Protein AF-A0A2V6L0Z4-F1 (afdb_monomer_lite)

pLDDT: mean 74.25, std 8.15, range [53.0, 87.12]

Sequence (147 aa):
MEDDLAKQILPILVGASPFILLLVLLLFFPEKIEKWSALLWRVLLSFGRGWQFVRRKYVKHDLQGRVNDFVRRRLKGVPGIFDGKLELQWVDPQQERSHFLADGKIILRLRSNDPEDHNFVHASYLFITGSLLPRAKRYLSVPQRDA

Structure (mmCIF, N/CA/C/O backbone):
data_AF-A0A2V6L0Z4-F1
#
_entry.id   AF-A0A2V6L0Z4-F1
#
loop_
_atom_site.group_PDB
_atom_site.id
_atom_site.type_symbol
_atom_site.label_atom_id
_atom_site.label_alt_id
_atom_site.label_comp_id
_atom_site.label_asym_id
_atom_site.label_entity_id
_atom_site.label_seq_id
_atom_site.pdbx_PDB_ins_code
_atom_site.Cartn_x
_atom_site.Cartn_y
_atom_site.Cartn_z
_atom_site.occupancy
_atom_site.B_iso_or_equiv
_atom_site.auth_seq_id
_atom_site.auth_comp_id
_atom_site.auth_asym_id
_atom_site.auth_atom_id
_atom_site.pdbx_PDB_model_num
ATOM 1 N N . MET A 1 1 ? 41.954 -10.575 -60.107 1.00 53.00 1 MET A N 1
ATOM 2 C CA . MET A 1 1 ? 42.437 -10.429 -58.714 1.00 53.00 1 MET A CA 1
ATOM 3 C C . MET A 1 1 ? 41.290 -10.128 -57.748 1.00 53.00 1 MET A C 1
ATOM 5 O O . MET A 1 1 ? 41.329 -10.630 -56.639 1.00 53.00 1 MET A O 1
ATOM 9 N N . GLU A 1 2 ? 40.245 -9.395 -58.160 1.00 55.81 2 GLU A N 1
ATOM 10 C CA . GLU A 1 2 ? 39.043 -9.143 -57.334 1.00 55.81 2 GLU A CA 1
ATOM 11 C C . GLU A 1 2 ? 38.153 -10.389 -57.117 1.00 55.81 2 GLU A C 1
ATOM 13 O O . GLU A 1 2 ? 37.638 -10.587 -56.018 1.00 55.81 2 GLU A O 1
ATOM 18 N N . ASP A 1 3 ? 38.049 -11.284 -58.107 1.00 59.84 3 ASP A N 1
ATOM 19 C CA . ASP A 1 3 ? 37.218 -12.502 -58.010 1.00 59.84 3 ASP A CA 1
ATOM 20 C C . ASP A 1 3 ? 37.718 -13.537 -56.989 1.00 59.84 3 ASP A C 1
ATOM 22 O O . ASP A 1 3 ? 36.927 -14.304 -56.436 1.00 59.84 3 ASP A O 1
ATOM 26 N N . ASP A 1 4 ? 39.025 -13.564 -56.725 1.00 58.50 4 ASP A N 1
ATOM 27 C CA . ASP A 1 4 ? 39.635 -14.504 -55.774 1.00 58.50 4 ASP A CA 1
ATOM 28 C C . ASP A 1 4 ? 39.442 -14.044 -54.325 1.00 58.50 4 ASP A C 1
ATOM 30 O O . ASP A 1 4 ? 39.211 -14.855 -53.426 1.00 58.50 4 ASP A O 1
ATOM 34 N N . LEU A 1 5 ? 39.436 -12.724 -54.109 1.00 59.06 5 LEU A N 1
ATOM 35 C CA . LEU A 1 5 ? 39.130 -12.131 -52.811 1.00 59.06 5 LEU A CA 1
ATOM 36 C C . LEU A 1 5 ? 37.657 -12.357 -52.454 1.00 59.06 5 LEU A C 1
ATOM 38 O O . LEU A 1 5 ? 37.357 -12.802 -51.350 1.00 59.06 5 LEU A O 1
ATOM 42 N N . ALA A 1 6 ? 36.731 -12.158 -53.398 1.00 58.66 6 ALA A N 1
ATOM 43 C CA . ALA A 1 6 ? 35.305 -12.399 -53.168 1.00 58.66 6 ALA A CA 1
ATOM 44 C C . ALA A 1 6 ? 35.004 -13.865 -52.796 1.00 58.66 6 ALA A C 1
ATOM 46 O O . ALA A 1 6 ? 34.202 -14.127 -51.896 1.00 58.66 6 ALA A O 1
ATOM 47 N N . LYS A 1 7 ? 35.691 -14.827 -53.428 1.00 58.00 7 LYS A N 1
ATOM 48 C CA . LYS A 1 7 ? 35.555 -16.261 -53.123 1.00 58.00 7 LYS A CA 1
ATOM 49 C C . LYS A 1 7 ? 36.195 -16.666 -51.792 1.00 58.00 7 LYS A C 1
ATOM 51 O O . LYS A 1 7 ? 35.693 -17.593 -51.163 1.00 58.00 7 LYS A O 1
ATOM 56 N N . GLN A 1 8 ? 37.242 -15.973 -51.334 1.00 61.81 8 GLN A N 1
ATOM 57 C CA . GLN A 1 8 ? 37.848 -16.203 -50.013 1.00 61.81 8 GLN A CA 1
ATOM 58 C C . GLN A 1 8 ? 37.020 -15.635 -48.851 1.00 61.81 8 GLN A C 1
ATOM 60 O O . GLN A 1 8 ? 37.000 -16.228 -47.774 1.00 61.81 8 GLN A O 1
ATOM 65 N N . ILE A 1 9 ? 36.307 -14.521 -49.050 1.00 60.19 9 ILE A N 1
ATOM 66 C CA . ILE A 1 9 ? 35.520 -13.877 -47.983 1.00 60.19 9 ILE A CA 1
ATOM 67 C C . ILE A 1 9 ? 34.156 -14.574 -47.790 1.00 60.19 9 ILE A C 1
ATOM 69 O O . ILE A 1 9 ? 33.632 -14.622 -46.676 1.00 60.19 9 ILE A O 1
ATOM 73 N N . LEU A 1 10 ? 33.599 -15.176 -48.848 1.00 59.97 10 LEU A N 1
ATOM 74 C CA . LEU A 1 10 ? 32.302 -15.866 -48.838 1.00 59.97 10 LEU A CA 1
ATOM 75 C C . LEU A 1 10 ? 32.181 -17.002 -47.786 1.00 59.97 10 LEU A C 1
ATOM 77 O O . LEU A 1 10 ? 31.200 -17.000 -47.043 1.00 59.97 10 LEU A O 1
ATOM 81 N N . PRO A 1 11 ? 33.141 -17.940 -47.636 1.00 58.81 11 PRO A N 1
ATOM 82 C CA . PRO A 1 11 ? 33.063 -18.985 -46.609 1.00 58.81 11 PRO A CA 1
ATOM 83 C C . PRO A 1 11 ? 33.308 -18.456 -45.186 1.00 58.81 11 PRO A C 1
ATOM 85 O O . PRO A 1 11 ? 32.758 -19.005 -44.233 1.00 58.81 11 PRO A O 1
ATOM 88 N N . ILE A 1 12 ? 34.071 -17.366 -45.029 1.00 58.91 12 ILE A N 1
ATOM 89 C CA . ILE A 1 12 ? 34.288 -16.704 -43.730 1.00 58.91 12 ILE A CA 1
ATOM 90 C C . ILE A 1 12 ? 32.992 -16.028 -43.262 1.00 58.91 12 ILE A C 1
ATOM 92 O O . ILE A 1 12 ? 32.664 -16.078 -42.081 1.00 58.91 12 ILE A O 1
ATOM 96 N N . LEU A 1 13 ? 32.212 -15.463 -44.187 1.00 56.72 13 LEU A N 1
ATOM 97 C CA . LEU A 1 13 ? 30.921 -14.836 -43.900 1.00 56.72 13 LEU A CA 1
ATOM 98 C C . LEU A 1 13 ? 29.822 -15.859 -43.549 1.00 56.72 13 LEU A C 1
ATOM 100 O O . LEU A 1 13 ? 28.958 -15.568 -42.729 1.00 56.72 13 LEU A O 1
ATOM 104 N N . VAL A 1 14 ? 29.869 -17.057 -44.147 1.00 58.84 14 VAL A N 1
ATOM 105 C CA . VAL A 1 14 ? 28.906 -18.154 -43.907 1.00 58.84 14 VAL A CA 1
ATOM 106 C C . VAL A 1 14 ? 29.256 -18.972 -42.651 1.00 58.84 14 VAL A C 1
ATOM 108 O O . VAL A 1 14 ? 28.360 -19.518 -42.012 1.00 58.84 14 VAL A O 1
ATOM 111 N N . GLY A 1 15 ? 30.538 -19.035 -42.264 1.00 59.81 15 GLY A N 1
ATOM 112 C CA . GLY A 1 15 ? 31.016 -19.727 -41.056 1.00 59.81 15 GLY A CA 1
ATOM 113 C C . GLY A 1 15 ? 31.198 -18.838 -39.819 1.00 59.81 15 GLY A C 1
ATOM 114 O O . GLY A 1 15 ? 31.424 -19.349 -38.720 1.00 59.81 15 GLY A O 1
ATOM 115 N N . ALA A 1 16 ? 31.114 -17.515 -39.964 1.00 60.12 16 ALA A N 1
ATOM 116 C CA . ALA A 1 16 ? 31.196 -16.594 -38.841 1.00 60.12 16 ALA A CA 1
ATOM 117 C C . ALA A 1 16 ? 29.939 -16.704 -37.970 1.00 60.12 16 ALA A C 1
ATOM 119 O O . ALA A 1 16 ? 28.816 -16.507 -38.434 1.00 60.12 16 ALA A O 1
ATOM 120 N N . SER A 1 17 ? 30.141 -16.969 -36.676 1.00 68.88 17 SER A N 1
ATOM 121 C CA . SER A 1 17 ? 29.089 -16.833 -35.666 1.00 68.88 17 SER A CA 1
ATOM 122 C C . SER A 1 17 ? 28.379 -15.484 -35.855 1.00 68.88 17 SER A C 1
ATOM 124 O O . SER A 1 17 ? 29.070 -14.479 -36.068 1.00 68.88 17 SER A O 1
ATOM 126 N N . PRO A 1 18 ? 27.038 -15.407 -35.744 1.00 74.81 18 PRO A N 1
ATOM 127 C CA . PRO A 1 18 ? 26.293 -14.153 -35.879 1.00 74.81 18 PRO A CA 1
ATOM 128 C C . PRO A 1 18 ? 26.845 -13.037 -34.980 1.00 74.81 18 PRO A C 1
ATOM 130 O O . PRO A 1 18 ? 26.689 -11.865 -35.295 1.00 74.81 18 PRO A O 1
ATOM 133 N N . PHE A 1 19 ? 27.565 -13.391 -33.912 1.00 70.00 19 PHE A N 1
ATOM 134 C CA . PHE A 1 19 ? 28.290 -12.468 -33.046 1.00 70.00 19 PHE A CA 1
ATOM 135 C C . PHE A 1 19 ? 29.459 -11.737 -33.734 1.00 70.00 19 PHE A C 1
ATOM 137 O O . PHE A 1 19 ? 29.642 -10.545 -33.518 1.00 70.00 19 PHE A O 1
ATOM 144 N N . ILE A 1 20 ? 30.235 -12.414 -34.587 1.00 76.25 20 ILE A N 1
ATOM 145 C CA . ILE A 1 20 ? 31.374 -11.827 -35.320 1.00 76.25 20 ILE A CA 1
ATOM 146 C C . ILE A 1 20 ? 30.857 -10.906 -36.428 1.00 76.25 20 ILE A C 1
ATOM 148 O O . ILE A 1 20 ? 31.364 -9.802 -36.613 1.00 76.25 20 ILE A O 1
ATOM 152 N N . LEU A 1 21 ? 29.797 -11.332 -37.114 1.00 72.88 21 LEU A N 1
ATOM 153 C CA . LEU A 1 21 ? 29.117 -10.544 -38.140 1.00 72.88 21 LEU A CA 1
ATOM 154 C C . LEU A 1 21 ? 28.477 -9.284 -37.530 1.00 72.88 21 LEU A C 1
ATOM 156 O O . LEU A 1 21 ? 28.619 -8.193 -38.079 1.00 72.88 21 LEU A O 1
ATOM 160 N N . LEU A 1 22 ? 27.868 -9.415 -36.344 1.00 72.06 22 LEU A N 1
ATOM 161 C CA . LEU A 1 22 ? 27.376 -8.293 -35.544 1.00 72.06 22 LEU A CA 1
ATOM 162 C C . LEU A 1 22 ? 28.517 -7.345 -35.151 1.00 72.06 22 LEU A C 1
ATOM 164 O O . LEU A 1 22 ? 28.362 -6.140 -35.299 1.00 72.06 22 LEU A O 1
ATOM 168 N N . LEU A 1 23 ? 29.661 -7.867 -34.697 1.00 72.38 23 LEU A N 1
ATOM 169 C CA . LEU A 1 23 ? 30.810 -7.079 -34.234 1.00 72.38 23 LEU A CA 1
ATOM 170 C C . LEU A 1 23 ? 31.487 -6.290 -35.368 1.00 72.38 23 LEU A C 1
ATOM 172 O O . LEU A 1 23 ? 31.826 -5.122 -35.184 1.00 72.38 23 LEU A O 1
ATOM 176 N N . VAL A 1 24 ? 31.616 -6.884 -36.559 1.00 73.50 24 VAL A N 1
ATOM 177 C CA . VAL A 1 24 ? 32.100 -6.190 -37.767 1.00 73.50 24 VAL A CA 1
ATOM 178 C C . VAL A 1 24 ? 31.118 -5.095 -38.190 1.00 73.50 24 VAL A C 1
ATOM 180 O O . VAL A 1 24 ? 31.526 -3.969 -38.467 1.00 73.50 24 VAL A O 1
ATOM 183 N N . LEU A 1 25 ? 29.815 -5.381 -38.172 1.00 67.62 25 LEU A N 1
ATOM 184 C CA . LEU A 1 25 ? 28.783 -4.395 -38.501 1.00 67.62 25 LEU A CA 1
ATOM 185 C C . LEU A 1 25 ? 28.736 -3.246 -37.472 1.00 67.62 25 LEU A C 1
ATOM 187 O O . LEU A 1 25 ? 28.432 -2.110 -37.831 1.00 67.62 25 LEU A O 1
ATOM 191 N N . LEU A 1 26 ? 29.102 -3.525 -36.216 1.00 65.31 26 LEU A N 1
ATOM 192 C CA . LEU A 1 26 ? 29.206 -2.554 -35.125 1.00 65.31 26 LEU A CA 1
ATOM 193 C C . LEU A 1 26 ? 30.439 -1.636 -35.297 1.00 65.31 26 LEU A C 1
ATOM 195 O O . LEU A 1 26 ? 30.345 -0.427 -35.118 1.00 65.31 26 LEU A O 1
ATOM 199 N N . LEU A 1 27 ? 31.587 -2.163 -35.729 1.00 67.50 27 LEU A N 1
ATOM 200 C CA . LEU A 1 27 ? 32.794 -1.350 -35.945 1.00 67.50 27 LEU A CA 1
ATOM 201 C C . LEU A 1 27 ? 32.717 -0.438 -37.184 1.00 67.50 27 LEU A C 1
ATOM 203 O O . LEU A 1 27 ? 33.270 0.658 -37.162 1.00 67.50 27 LEU A O 1
ATOM 207 N N . PHE A 1 28 ? 32.021 -0.855 -38.247 1.00 65.69 28 PHE A N 1
ATOM 208 C CA . PHE A 1 28 ? 31.955 -0.100 -39.509 1.00 65.69 28 PHE A CA 1
ATOM 209 C C . PHE A 1 28 ? 30.803 0.920 -39.597 1.00 65.69 28 PHE A C 1
ATOM 211 O O . PHE A 1 28 ? 30.829 1.782 -40.474 1.00 65.69 28 PHE A O 1
ATOM 218 N N . PHE A 1 29 ? 29.807 0.874 -38.699 1.00 62.78 29 PHE A N 1
ATOM 219 C CA . PHE A 1 29 ? 28.670 1.814 -38.690 1.00 62.78 29 PHE A CA 1
ATOM 220 C C . PHE A 1 29 ? 28.459 2.518 -37.328 1.00 62.78 29 PHE A C 1
ATOM 222 O O . PHE A 1 29 ? 27.369 2.416 -36.750 1.00 62.78 29 PHE A O 1
ATOM 229 N N . PRO A 1 30 ? 29.447 3.285 -36.822 1.00 58.50 30 PRO A N 1
ATOM 230 C CA . PRO A 1 30 ? 29.356 3.982 -35.531 1.00 58.50 30 PRO A CA 1
ATOM 231 C C . PRO A 1 30 ? 28.161 4.946 -35.443 1.00 58.50 30 PRO A C 1
ATOM 233 O O . PRO A 1 30 ? 27.442 4.959 -34.445 1.00 58.50 30 PRO A O 1
ATOM 236 N N . GLU A 1 31 ? 27.846 5.662 -36.526 1.00 61.84 31 GLU A N 1
ATOM 237 C CA . GLU A 1 31 ? 26.717 6.607 -36.569 1.00 61.84 31 GLU A CA 1
ATOM 238 C C . GLU A 1 31 ? 25.344 5.939 -36.405 1.00 61.84 31 GLU A C 1
ATOM 240 O O . GLU A 1 31 ? 24.380 6.556 -35.940 1.00 61.84 31 GLU A O 1
ATOM 245 N N . LYS A 1 32 ? 25.218 4.667 -36.805 1.00 65.44 32 LYS A N 1
ATOM 246 C CA . LYS A 1 32 ? 23.972 3.923 -36.602 1.00 65.44 32 LYS A CA 1
ATOM 247 C C . LYS A 1 32 ? 23.846 3.518 -35.137 1.00 65.44 32 LYS A C 1
ATOM 249 O O . LYS A 1 32 ? 22.748 3.607 -34.597 1.00 65.44 32 LYS A O 1
ATOM 254 N N . ILE A 1 33 ? 24.941 3.135 -34.481 1.00 68.12 33 ILE A N 1
ATOM 255 C CA . ILE A 1 33 ? 24.948 2.709 -33.073 1.00 68.12 33 ILE A CA 1
ATOM 256 C C . ILE A 1 33 ? 24.500 3.830 -32.150 1.00 68.12 33 ILE A C 1
ATOM 258 O O . ILE A 1 33 ? 23.687 3.578 -31.269 1.00 68.12 33 ILE A O 1
ATOM 262 N N . GLU A 1 34 ? 24.969 5.057 -32.367 1.00 70.81 34 GLU A N 1
ATOM 263 C CA . GLU A 1 34 ? 24.531 6.207 -31.569 1.00 70.81 34 GLU A CA 1
ATOM 264 C C . GLU A 1 34 ? 23.024 6.456 -31.703 1.00 70.81 34 GLU A C 1
ATOM 266 O O . GLU A 1 34 ? 22.330 6.710 -30.718 1.00 70.81 34 GLU A O 1
ATOM 271 N N . LYS A 1 35 ? 22.475 6.298 -32.912 1.00 74.06 35 LYS A N 1
ATOM 272 C CA . LYS A 1 35 ? 21.028 6.409 -33.138 1.00 74.06 35 LYS A CA 1
ATOM 273 C C . LYS A 1 35 ? 20.259 5.273 -32.466 1.00 74.06 35 LYS A C 1
ATOM 275 O O . LYS A 1 35 ? 19.233 5.534 -31.841 1.00 74.06 35 LYS A O 1
ATOM 280 N N . TRP A 1 36 ? 20.741 4.034 -32.558 1.00 72.50 36 TRP A N 1
ATOM 281 C CA . TRP A 1 36 ? 20.114 2.874 -31.914 1.00 72.50 36 TRP A CA 1
ATOM 282 C C . TRP A 1 36 ? 20.203 2.937 -30.389 1.00 72.50 36 TRP A C 1
ATOM 284 O O . TRP A 1 36 ? 19.223 2.619 -29.718 1.00 72.50 36 TRP A O 1
ATOM 294 N N . SER A 1 37 ? 21.325 3.395 -29.832 1.00 72.75 37 SER A N 1
ATOM 295 C CA . SER A 1 37 ? 21.494 3.573 -28.391 1.00 72.75 37 SER A CA 1
ATOM 296 C C . SER A 1 37 ? 20.598 4.699 -27.877 1.00 72.75 37 SER A C 1
ATOM 298 O O . SER A 1 37 ? 19.907 4.505 -26.882 1.00 72.75 37 SER A O 1
ATOM 300 N N . ALA A 1 38 ? 20.484 5.822 -28.592 1.00 75.00 38 ALA A N 1
ATOM 301 C CA . ALA A 1 38 ? 19.532 6.881 -28.262 1.00 75.00 38 ALA A CA 1
ATOM 302 C C . ALA A 1 38 ? 18.074 6.386 -28.301 1.00 75.00 38 ALA A C 1
ATOM 304 O O . ALA A 1 38 ? 17.271 6.733 -27.432 1.00 75.00 38 ALA A O 1
ATOM 305 N N . LEU A 1 39 ? 17.723 5.536 -29.271 1.00 77.25 39 LEU A N 1
ATOM 306 C CA . LEU A 1 39 ? 16.393 4.929 -29.372 1.00 77.25 39 LEU A CA 1
ATOM 307 C C . LEU A 1 39 ? 16.134 3.945 -28.224 1.00 77.25 39 LEU A C 1
ATOM 309 O O . LEU A 1 39 ? 15.059 3.983 -27.625 1.00 77.25 39 LEU A O 1
ATOM 313 N N . LEU A 1 40 ? 17.133 3.135 -27.865 1.00 77.00 40 LEU A N 1
ATOM 314 C CA . LEU A 1 40 ? 17.101 2.225 -26.721 1.00 77.00 40 LEU A CA 1
ATOM 315 C C . LEU A 1 40 ? 16.911 2.995 -25.408 1.00 77.00 40 LEU A C 1
ATOM 317 O O . LEU A 1 40 ? 16.014 2.668 -24.631 1.00 77.00 40 LEU A O 1
ATOM 321 N N . TRP A 1 41 ? 17.679 4.066 -25.193 1.00 75.12 41 TRP A N 1
ATOM 322 C CA . TRP A 1 41 ? 17.541 4.946 -24.032 1.00 75.12 41 TRP A CA 1
ATOM 323 C C . TRP A 1 41 ? 16.177 5.639 -23.993 1.00 75.12 41 TRP A C 1
ATOM 325 O O . TRP A 1 41 ? 15.554 5.706 -22.936 1.00 75.12 41 TRP A O 1
ATOM 335 N N . ARG A 1 42 ? 15.649 6.093 -25.136 1.00 75.75 42 ARG A N 1
ATOM 336 C CA . ARG A 1 42 ? 14.310 6.700 -25.223 1.00 75.75 42 ARG A CA 1
ATOM 337 C C . ARG A 1 42 ? 13.203 5.706 -24.865 1.00 75.75 42 ARG A C 1
ATOM 339 O O . ARG A 1 42 ? 12.244 6.069 -24.178 1.00 75.75 42 ARG A O 1
ATOM 346 N N . VAL A 1 43 ? 13.332 4.458 -25.310 1.00 74.81 43 VAL A N 1
ATOM 347 C CA . VAL A 1 43 ? 12.411 3.368 -24.965 1.00 74.81 43 VAL A CA 1
ATOM 348 C C . VAL A 1 43 ? 12.506 3.042 -23.471 1.00 74.81 43 VAL A C 1
ATOM 350 O O . VAL A 1 43 ? 11.481 3.065 -22.793 1.00 74.81 43 VAL A O 1
ATOM 353 N N . LEU A 1 44 ? 13.711 2.862 -22.922 1.00 70.94 44 LEU A N 1
ATOM 354 C CA . LEU A 1 44 ? 13.951 2.650 -21.484 1.00 70.94 44 LEU A CA 1
ATOM 355 C C . LEU A 1 44 ? 13.365 3.774 -20.613 1.00 70.94 44 LEU A C 1
ATOM 357 O O . LEU A 1 44 ? 12.670 3.505 -19.632 1.00 70.94 44 LEU A O 1
ATOM 361 N N . LEU A 1 45 ? 13.565 5.037 -20.996 1.00 68.25 45 LEU A N 1
ATOM 362 C CA . LEU A 1 45 ? 12.987 6.191 -20.298 1.00 68.25 45 LEU A CA 1
ATOM 363 C C . LEU A 1 45 ? 11.454 6.218 -20.381 1.00 68.25 45 LEU A C 1
ATOM 365 O O . LEU A 1 45 ? 10.785 6.626 -19.428 1.00 68.25 45 LEU A O 1
ATOM 369 N N . SER A 1 46 ? 10.879 5.752 -21.492 1.00 64.69 46 SER A N 1
ATOM 370 C CA . SER A 1 46 ? 9.423 5.624 -21.639 1.00 64.69 46 SER A CA 1
ATOM 371 C C . SER A 1 46 ? 8.860 4.538 -20.717 1.00 64.69 46 SER A C 1
ATOM 373 O O . SER A 1 46 ? 7.822 4.744 -20.084 1.00 64.69 46 SER A O 1
ATOM 375 N N . PHE A 1 47 ? 9.587 3.430 -20.544 1.00 63.94 47 PHE A N 1
ATOM 376 C CA . PHE A 1 47 ? 9.258 2.399 -19.555 1.00 63.94 47 PHE A CA 1
ATOM 377 C C . PHE A 1 47 ? 9.388 2.895 -18.109 1.00 63.94 47 PHE A C 1
ATOM 379 O O . PHE A 1 47 ? 8.610 2.470 -17.256 1.00 63.94 47 PHE A O 1
ATOM 386 N N . GLY A 1 48 ? 10.289 3.842 -17.823 1.00 64.94 48 GLY A N 1
ATOM 387 C CA . GLY A 1 48 ? 10.486 4.400 -16.480 1.00 64.94 48 GLY A CA 1
ATOM 388 C C . GLY A 1 48 ? 9.231 5.043 -15.870 1.00 64.94 48 GLY A C 1
ATOM 389 O O . GLY A 1 48 ? 8.963 4.878 -14.679 1.00 64.94 48 GLY A O 1
ATOM 390 N N . ARG A 1 49 ? 8.397 5.711 -16.681 1.00 62.22 49 ARG A N 1
ATOM 391 C CA . ARG A 1 49 ? 7.103 6.253 -16.215 1.00 62.22 49 ARG A CA 1
ATOM 392 C C . ARG A 1 49 ? 6.069 5.155 -15.959 1.00 62.22 49 ARG A C 1
ATOM 394 O O . ARG A 1 49 ? 5.348 5.215 -14.964 1.00 62.22 49 ARG A O 1
ATOM 401 N N . GLY A 1 50 ? 6.041 4.125 -16.806 1.00 67.00 50 GLY A N 1
ATOM 402 C CA . GLY A 1 50 ? 5.207 2.938 -16.593 1.00 67.00 50 GLY A CA 1
ATOM 403 C C . GLY A 1 50 ? 5.597 2.167 -15.329 1.00 67.00 50 GLY A C 1
ATOM 404 O O . GLY A 1 50 ? 4.727 1.688 -14.604 1.00 67.00 50 GLY A O 1
ATOM 405 N N . TRP A 1 51 ? 6.891 2.131 -15.004 1.00 70.25 51 TRP A N 1
ATOM 406 C CA .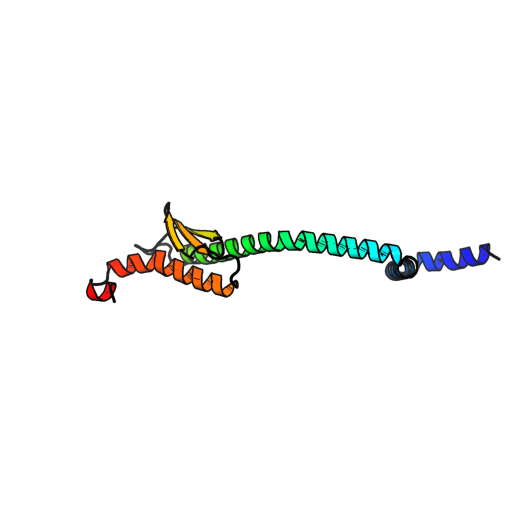 TRP A 1 51 ? 7.426 1.430 -13.838 1.00 70.25 51 TRP A CA 1
ATOM 407 C C . TRP A 1 51 ? 6.842 1.937 -12.518 1.00 70.25 51 TRP A C 1
ATOM 409 O O . TRP A 1 51 ? 6.485 1.142 -11.654 1.00 70.25 51 TRP A O 1
ATOM 419 N N . GLN A 1 52 ? 6.659 3.253 -12.372 1.00 70.44 52 GLN A N 1
ATOM 420 C CA . GLN A 1 52 ? 6.053 3.830 -11.167 1.00 70.44 52 GLN A CA 1
ATOM 421 C C . GLN A 1 52 ? 4.583 3.422 -11.009 1.00 70.44 52 GLN A C 1
ATOM 423 O O . GLN A 1 52 ? 4.134 3.117 -9.904 1.00 70.44 52 GLN A O 1
ATOM 428 N N . PHE A 1 53 ? 3.831 3.361 -12.111 1.00 75.69 53 PHE A N 1
ATOM 429 C CA . PHE A 1 53 ? 2.447 2.892 -12.095 1.00 75.69 53 PHE A CA 1
ATOM 430 C C . PHE A 1 53 ? 2.355 1.401 -11.747 1.00 75.69 53 PHE A C 1
ATOM 432 O O . PHE A 1 53 ? 1.574 1.016 -10.874 1.00 75.69 53 PHE A O 1
ATOM 439 N N . VAL A 1 54 ? 3.190 0.570 -12.379 1.00 78.69 54 VAL A N 1
ATOM 440 C CA . VAL A 1 54 ? 3.262 -0.873 -12.107 1.00 78.69 54 VAL A CA 1
ATOM 441 C C . VAL A 1 54 ? 3.659 -1.122 -10.655 1.00 78.69 54 VAL A C 1
ATOM 443 O O . VAL A 1 54 ? 2.986 -1.890 -9.973 1.00 78.69 54 VAL A O 1
ATOM 446 N N . ARG A 1 55 ? 4.666 -0.407 -10.143 1.00 77.31 55 ARG A N 1
ATOM 447 C CA . ARG A 1 55 ? 5.102 -0.489 -8.745 1.00 77.31 55 ARG A CA 1
ATOM 448 C C . ARG A 1 55 ? 3.977 -0.131 -7.775 1.00 77.31 55 ARG A C 1
ATOM 450 O O . ARG A 1 55 ? 3.705 -0.895 -6.856 1.00 77.31 55 ARG A O 1
ATOM 457 N N . ARG A 1 56 ? 3.265 0.981 -7.996 1.00 77.06 56 ARG A N 1
ATOM 458 C CA . ARG A 1 56 ? 2.107 1.371 -7.162 1.00 77.06 56 ARG A CA 1
ATOM 459 C C . ARG A 1 56 ? 1.011 0.308 -7.167 1.00 77.06 56 ARG A C 1
ATOM 461 O O . ARG A 1 56 ? 0.374 0.071 -6.142 1.00 77.06 56 ARG A O 1
ATOM 468 N N . LYS A 1 57 ? 0.772 -0.323 -8.316 1.00 82.75 57 LYS A N 1
ATOM 469 C CA . LYS A 1 57 ? -0.231 -1.381 -8.451 1.00 82.75 57 LYS A CA 1
ATOM 470 C C . LYS A 1 57 ? 0.216 -2.670 -7.756 1.00 82.75 57 LYS A C 1
ATOM 472 O O . LYS A 1 57 ? -0.588 -3.265 -7.047 1.00 82.75 57 LYS A O 1
ATOM 477 N N . TYR A 1 58 ? 1.488 -3.038 -7.889 1.00 81.56 58 TYR A N 1
ATOM 478 C CA . TYR A 1 58 ? 2.100 -4.164 -7.187 1.00 81.56 58 TYR A CA 1
ATOM 479 C C . TYR A 1 58 ? 1.979 -4.011 -5.668 1.00 81.56 58 TYR A C 1
ATOM 481 O O . TYR A 1 58 ? 1.346 -4.851 -5.041 1.00 81.56 58 TYR A O 1
ATOM 489 N N . VAL A 1 59 ? 2.462 -2.901 -5.093 1.00 79.81 59 VAL A N 1
ATOM 490 C CA . VAL A 1 59 ? 2.423 -2.677 -3.633 1.00 79.81 59 VA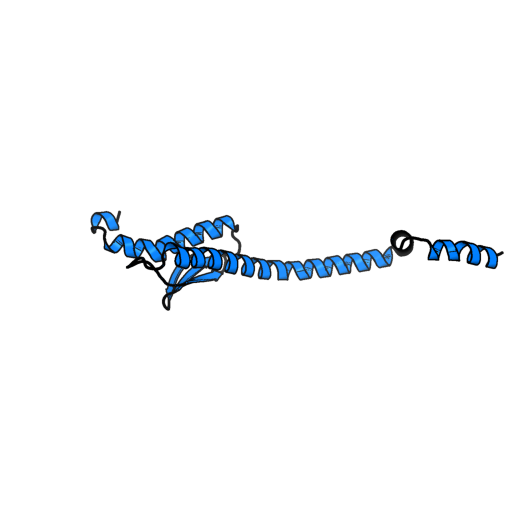L A CA 1
ATOM 491 C C . VAL A 1 59 ? 0.986 -2.677 -3.110 1.00 79.81 59 VAL A C 1
ATOM 493 O O . VAL A 1 59 ? 0.698 -3.253 -2.062 1.00 79.81 59 VAL A O 1
ATOM 496 N N . LYS A 1 60 ? 0.051 -2.078 -3.862 1.00 84.94 60 LYS A N 1
ATOM 497 C CA . LYS A 1 60 ? -1.374 -2.112 -3.517 1.00 84.94 60 LYS A CA 1
ATOM 498 C C . LYS A 1 60 ? -1.885 -3.551 -3.428 1.00 84.94 60 LYS A C 1
ATOM 500 O O . LYS A 1 60 ? -2.514 -3.906 -2.434 1.00 84.94 60 LYS A O 1
ATOM 505 N N . HIS A 1 61 ? -1.633 -4.365 -4.449 1.00 85.06 61 HIS A N 1
ATOM 506 C CA . HIS A 1 61 ? -2.132 -5.737 -4.489 1.00 85.06 61 HIS A CA 1
ATOM 507 C C . HIS A 1 61 ? -1.423 -6.665 -3.500 1.00 85.06 61 HIS A C 1
ATOM 509 O O . HIS A 1 61 ? -2.111 -7.474 -2.881 1.00 85.06 61 HIS A O 1
ATOM 515 N N . ASP A 1 62 ? -0.110 -6.526 -3.301 1.00 83.12 62 ASP A N 1
ATOM 516 C CA . ASP A 1 62 ? 0.641 -7.308 -2.313 1.00 83.12 62 ASP A CA 1
ATOM 517 C C . ASP A 1 62 ? 0.098 -7.066 -0.901 1.00 83.12 62 ASP A C 1
ATOM 519 O O . ASP A 1 62 ? -0.327 -7.999 -0.214 1.00 83.12 62 ASP A O 1
ATOM 523 N N . LEU A 1 63 ? -0.003 -5.795 -0.498 1.00 80.44 63 LEU A N 1
ATOM 524 C CA . LEU A 1 63 ? -0.451 -5.438 0.844 1.00 80.44 63 LEU A CA 1
ATOM 525 C C . LEU A 1 63 ? -1.910 -5.840 1.082 1.00 80.44 63 LEU A C 1
ATOM 527 O O . LEU A 1 63 ? -2.236 -6.437 2.111 1.00 80.44 63 LEU A O 1
ATOM 531 N N . GLN A 1 64 ? -2.793 -5.558 0.116 1.00 84.75 64 GLN A N 1
ATOM 532 C CA . GLN A 1 64 ? -4.187 -5.990 0.197 1.00 84.75 64 GLN A CA 1
ATOM 533 C C . GLN A 1 64 ? -4.302 -7.513 0.259 1.00 84.75 64 GLN A C 1
ATOM 535 O O . GLN A 1 64 ? -5.110 -8.019 1.034 1.00 84.75 64 GLN A O 1
ATOM 540 N N . GLY A 1 65 ? -3.521 -8.240 -0.541 1.00 83.31 65 GLY A N 1
ATOM 541 C CA . GLY A 1 65 ? -3.510 -9.698 -0.560 1.00 83.31 65 GLY A CA 1
ATOM 542 C C . GLY A 1 65 ? -3.106 -10.264 0.794 1.00 83.31 65 GLY A C 1
ATOM 543 O O . GLY A 1 65 ? -3.877 -11.004 1.398 1.00 83.31 65 GLY A O 1
ATOM 544 N N . ARG A 1 66 ? -1.954 -9.840 1.323 1.00 81.69 66 ARG A N 1
ATOM 545 C CA . ARG A 1 66 ? -1.408 -10.322 2.601 1.00 81.69 66 ARG A CA 1
ATOM 546 C C . ARG A 1 66 ? -2.350 -10.068 3.777 1.00 81.69 66 ARG A C 1
ATOM 548 O O . ARG A 1 66 ? -2.585 -10.976 4.574 1.00 81.69 66 ARG A O 1
ATOM 555 N N . VAL A 1 67 ? -2.923 -8.865 3.882 1.00 78.25 67 VAL A N 1
ATOM 556 C CA . VAL A 1 67 ? -3.843 -8.535 4.983 1.00 78.25 67 VAL A CA 1
ATOM 557 C C . VAL A 1 67 ? -5.176 -9.265 4.832 1.00 78.25 67 VAL A C 1
ATOM 559 O O . VAL A 1 67 ? -5.659 -9.846 5.800 1.00 78.25 67 VAL A O 1
ATOM 562 N N . ASN A 1 68 ? -5.767 -9.293 3.634 1.00 82.31 68 ASN A N 1
ATOM 563 C CA . ASN A 1 68 ? -7.035 -9.997 3.426 1.00 82.31 68 ASN A CA 1
ATOM 564 C C . ASN A 1 68 ? -6.891 -11.507 3.645 1.00 82.31 68 ASN A C 1
ATOM 566 O O . ASN A 1 68 ? -7.787 -12.127 4.217 1.00 82.31 68 ASN A O 1
ATOM 570 N N . ASP A 1 69 ? -5.762 -12.094 3.250 1.00 84.00 69 ASP A N 1
ATOM 571 C CA . ASP A 1 69 ? -5.451 -13.490 3.539 1.00 84.00 69 ASP A CA 1
ATOM 572 C C . ASP A 1 69 ? -5.302 -13.736 5.037 1.00 84.00 69 ASP A C 1
ATOM 574 O O . ASP A 1 69 ? -5.833 -14.723 5.548 1.00 84.00 69 ASP A O 1
ATOM 578 N N . PHE A 1 70 ? -4.633 -12.836 5.761 1.00 79.62 70 PHE A N 1
ATOM 579 C CA . PHE A 1 70 ? -4.532 -12.920 7.214 1.00 79.62 70 PHE A CA 1
ATOM 580 C C . PHE A 1 70 ? -5.914 -12.887 7.875 1.00 79.62 70 PHE A C 1
ATOM 582 O O . PHE A 1 70 ? -6.241 -13.792 8.643 1.00 79.62 70 PHE A O 1
ATOM 589 N N . VAL A 1 71 ? -6.756 -11.908 7.526 1.00 77.62 71 VAL A N 1
ATOM 590 C CA . VAL A 1 71 ? -8.129 -11.789 8.046 1.00 77.62 71 VAL A CA 1
ATOM 591 C C . VAL A 1 71 ? -8.927 -13.055 7.728 1.00 77.62 71 VAL A C 1
ATOM 593 O O . VAL A 1 71 ? -9.500 -13.677 8.622 1.00 77.62 71 VAL A O 1
ATOM 596 N N . ARG A 1 72 ? -8.892 -13.515 6.472 1.00 80.62 72 ARG A N 1
ATOM 597 C CA . ARG A 1 72 ? -9.623 -14.708 6.027 1.00 80.62 72 ARG A CA 1
ATOM 598 C C . ARG A 1 72 ? -9.159 -15.991 6.720 1.00 80.62 72 ARG A C 1
ATOM 600 O O . ARG A 1 72 ? -9.990 -16.858 6.974 1.00 80.62 72 ARG A O 1
ATOM 607 N N . ARG A 1 73 ? -7.859 -16.168 6.966 1.00 82.06 73 ARG A N 1
ATOM 608 C CA . ARG A 1 73 ? -7.318 -17.418 7.532 1.00 82.06 73 ARG A CA 1
ATOM 609 C C . ARG A 1 73 ? -7.328 -17.435 9.056 1.00 82.06 73 ARG A C 1
ATOM 611 O O . ARG A 1 73 ? -7.498 -18.501 9.632 1.00 82.06 73 ARG A O 1
ATOM 618 N N . ARG A 1 74 ? -7.091 -16.291 9.703 1.00 77.94 74 ARG A N 1
ATOM 619 C CA . ARG A 1 74 ? -6.860 -16.213 11.156 1.00 77.94 74 ARG A CA 1
ATOM 620 C C . ARG A 1 74 ? -8.024 -15.623 11.936 1.00 77.94 74 ARG A C 1
ATOM 622 O O . ARG A 1 74 ? -8.169 -15.956 13.103 1.00 77.94 74 ARG A O 1
ATOM 629 N N . LEU A 1 75 ? -8.834 -14.768 11.316 1.00 73.88 75 LEU A N 1
ATOM 630 C CA . LEU A 1 75 ? -9.933 -14.072 11.997 1.00 73.88 75 LEU A CA 1
ATOM 631 C C . LEU A 1 75 ? -11.314 -14.621 11.617 1.00 73.88 75 LEU A C 1
ATOM 633 O O . LEU A 1 75 ? -12.317 -14.245 12.221 1.00 73.88 75 LEU A O 1
ATOM 637 N N . LYS A 1 76 ? -11.386 -15.539 10.644 1.00 71.31 76 LYS A N 1
ATOM 638 C CA . LYS A 1 76 ? -12.640 -16.187 10.250 1.00 71.31 76 LYS A CA 1
ATOM 639 C C . LYS A 1 76 ? -13.239 -16.948 11.432 1.00 71.31 76 LYS A C 1
ATOM 641 O O . LYS A 1 76 ? -12.629 -17.877 11.948 1.00 71.31 76 LYS A O 1
ATOM 646 N N . GLY A 1 77 ? -14.461 -16.573 11.805 1.00 68.94 77 GLY A N 1
ATOM 647 C CA . GLY A 1 77 ? -15.217 -17.222 12.877 1.00 68.94 77 GLY A CA 1
ATOM 648 C C . GLY A 1 77 ? -14.966 -16.652 14.272 1.00 68.94 77 GLY A C 1
ATOM 649 O O . GLY A 1 77 ? -15.572 -17.146 15.216 1.00 68.94 77 GLY A O 1
ATOM 650 N N . VAL A 1 78 ? -14.132 -15.613 14.421 1.00 72.69 78 VAL A N 1
ATOM 651 C CA . VAL A 1 78 ? -13.983 -14.936 15.714 1.00 72.69 78 VAL A CA 1
ATOM 652 C C . VAL A 1 78 ? -15.119 -13.920 15.889 1.00 72.69 78 VAL A C 1
ATOM 654 O O . VAL A 1 78 ? -15.181 -12.941 15.135 1.00 72.69 78 VAL A O 1
ATOM 657 N N . PRO A 1 79 ? -16.029 -14.119 16.860 1.00 66.88 79 PRO A N 1
ATOM 658 C CA . PRO A 1 79 ? -17.143 -13.208 17.074 1.00 66.88 79 PRO A CA 1
ATOM 659 C C . PRO A 1 79 ? -16.634 -11.824 17.488 1.00 66.88 79 PRO A C 1
ATOM 661 O O . PRO A 1 79 ? -15.774 -11.685 18.355 1.00 66.88 79 PRO A O 1
ATOM 664 N N . GLY A 1 80 ? -17.171 -10.784 16.850 1.00 66.94 80 GLY A N 1
ATOM 665 C CA . GLY A 1 80 ? -16.837 -9.396 17.167 1.00 66.94 80 GLY A CA 1
ATOM 666 C C . GLY A 1 80 ? -15.540 -8.867 16.545 1.00 66.94 80 GLY A C 1
ATOM 667 O O . GLY A 1 80 ? -15.169 -7.740 16.857 1.00 66.94 80 GLY A O 1
ATOM 668 N N . ILE A 1 81 ? -14.865 -9.603 15.656 1.00 69.06 81 ILE A N 1
ATOM 669 C CA . ILE A 1 81 ? -13.722 -9.085 14.880 1.00 69.06 81 ILE A CA 1
ATOM 670 C C . ILE A 1 81 ? -14.181 -8.579 13.502 1.00 69.06 81 ILE A C 1
ATOM 672 O O . ILE A 1 81 ? -15.205 -9.007 12.980 1.00 69.06 81 ILE A O 1
ATOM 676 N N . PHE A 1 82 ? -13.445 -7.616 12.930 1.00 68.69 82 PHE A N 1
ATOM 677 C CA . PHE A 1 82 ? -13.655 -7.154 11.555 1.00 68.69 82 PHE A CA 1
ATOM 678 C C . PHE A 1 82 ? -13.524 -8.321 10.564 1.00 68.69 82 PHE A C 1
ATOM 680 O O . PHE A 1 82 ? -12.442 -8.884 10.415 1.00 68.69 82 PHE A O 1
ATOM 687 N N . ASP A 1 83 ? -14.608 -8.645 9.869 1.00 67.50 83 ASP A N 1
ATOM 688 C CA . ASP A 1 83 ? -14.687 -9.646 8.797 1.00 67.50 83 ASP A CA 1
ATOM 689 C C . ASP A 1 83 ? -14.622 -9.023 7.390 1.00 67.50 83 ASP A C 1
ATOM 691 O O . ASP A 1 83 ? -14.613 -9.724 6.375 1.00 67.50 83 ASP A O 1
ATOM 695 N N . GLY A 1 84 ? -14.567 -7.694 7.333 1.00 69.62 84 GLY A N 1
ATOM 696 C CA . GLY A 1 84 ? -14.529 -6.926 6.104 1.00 69.62 84 GLY A CA 1
ATOM 697 C C . GLY A 1 84 ? -13.197 -7.004 5.360 1.00 69.62 84 GLY A C 1
ATOM 698 O O . GLY A 1 84 ? -12.196 -7.554 5.825 1.00 69.62 84 GLY A O 1
ATOM 699 N N . LYS A 1 85 ? -13.175 -6.410 4.165 1.00 73.62 85 LYS A N 1
ATOM 700 C CA . LYS A 1 85 ? -11.983 -6.379 3.305 1.00 73.62 85 LYS A CA 1
ATOM 701 C C . LYS A 1 85 ? -11.173 -5.106 3.526 1.00 73.62 85 LYS A C 1
ATOM 703 O O . LYS A 1 85 ? -11.733 -4.027 3.723 1.00 73.62 85 LYS A O 1
ATOM 708 N N . LEU A 1 86 ? -9.853 -5.235 3.426 1.00 80.88 86 LEU A N 1
ATOM 709 C CA . LEU A 1 86 ? -8.941 -4.107 3.325 1.00 80.88 86 LEU A CA 1
ATOM 710 C C . LEU A 1 86 ? -8.944 -3.551 1.895 1.00 80.88 86 LEU A C 1
ATOM 712 O O . LEU A 1 86 ? -8.651 -4.264 0.925 1.00 80.88 86 LEU A O 1
ATOM 716 N N . GLU A 1 87 ? -9.185 -2.249 1.781 1.00 81.75 87 GLU A N 1
ATOM 717 C CA . GLU A 1 87 ? -9.010 -1.480 0.560 1.00 81.75 87 GLU A CA 1
ATOM 718 C C . GLU A 1 87 ? -7.917 -0.424 0.719 1.00 81.75 87 GLU A C 1
ATOM 720 O O . GLU A 1 87 ? -7.897 0.334 1.683 1.00 81.75 87 GLU A O 1
ATOM 725 N N . LEU A 1 88 ? -6.984 -0.381 -0.231 1.00 82.44 88 LEU A N 1
ATOM 726 C CA . LEU A 1 88 ? -5.875 0.565 -0.200 1.00 82.44 88 LEU A CA 1
ATOM 727 C C . LEU A 1 88 ? -6.035 1.632 -1.280 1.00 82.44 88 LEU A C 1
ATOM 729 O O . LEU A 1 88 ? -6.223 1.329 -2.467 1.00 82.44 88 LEU A O 1
ATOM 733 N N . GLN A 1 89 ? -5.938 2.884 -0.850 1.00 83.44 89 GLN A N 1
ATOM 734 C CA . GLN A 1 89 ? -5.997 4.072 -1.684 1.00 83.44 89 GLN A CA 1
ATOM 735 C C . GLN A 1 89 ? -4.691 4.852 -1.550 1.00 83.44 89 GLN A C 1
ATOM 737 O O . GLN A 1 89 ? -4.184 5.090 -0.454 1.00 83.44 89 GLN A O 1
ATOM 742 N N . TRP A 1 90 ? -4.134 5.239 -2.691 1.00 81.44 90 TRP A N 1
ATOM 743 C CA . TRP A 1 90 ? -2.977 6.118 -2.725 1.00 81.44 90 TRP A CA 1
ATOM 744 C C . TRP A 1 90 ? -3.457 7.555 -2.586 1.00 81.44 90 TRP A C 1
ATOM 746 O O . TRP A 1 90 ? -4.363 7.963 -3.310 1.00 81.44 90 TRP A O 1
ATOM 756 N N . VAL A 1 91 ? -2.848 8.303 -1.673 1.00 81.94 91 VAL A N 1
ATOM 757 C CA . VAL A 1 91 ? -3.068 9.744 -1.538 1.00 81.94 91 VAL A CA 1
ATOM 758 C C . VAL A 1 91 ? -1.827 10.519 -1.939 1.00 81.94 91 VAL A C 1
ATOM 760 O O . VAL A 1 91 ? -0.703 9.994 -1.930 1.00 81.94 91 VAL A O 1
ATOM 763 N N . ASP A 1 92 ? -2.050 11.777 -2.302 1.00 77.38 92 ASP A N 1
ATOM 764 C CA . ASP A 1 92 ? -0.967 12.696 -2.605 1.00 77.38 92 ASP A CA 1
ATOM 765 C C . ASP A 1 92 ? -0.062 12.901 -1.384 1.00 77.38 92 ASP A C 1
ATOM 767 O O . ASP A 1 92 ? -0.523 12.820 -0.243 1.00 77.38 92 ASP A O 1
ATOM 771 N N . PRO A 1 93 ? 1.232 13.204 -1.587 1.00 71.81 93 PRO A N 1
ATOM 772 C CA . PRO A 1 93 ? 2.181 13.380 -0.488 1.00 71.81 93 PRO A CA 1
ATOM 773 C C . PRO A 1 93 ? 1.783 14.482 0.503 1.00 71.81 93 PRO A C 1
ATOM 775 O O . PRO A 1 93 ? 2.152 14.410 1.673 1.00 71.81 93 PRO A O 1
ATOM 778 N N . GLN A 1 94 ? 1.030 15.483 0.034 1.00 73.38 94 GLN A N 1
ATOM 779 C CA . GLN A 1 94 ? 0.533 16.595 0.847 1.00 73.38 94 GLN A CA 1
ATOM 780 C C . GLN A 1 94 ? -0.704 16.233 1.678 1.00 73.38 94 GLN A C 1
ATOM 782 O O . GLN A 1 94 ? -1.031 16.948 2.618 1.00 73.38 94 GLN A O 1
ATOM 787 N N . GLN A 1 95 ? -1.380 15.124 1.370 1.00 74.75 95 GLN A N 1
ATOM 788 C CA . GLN A 1 95 ? -2.504 14.648 2.167 1.00 74.75 95 GLN A CA 1
ATOM 789 C C . GLN A 1 95 ? -2.012 13.808 3.352 1.00 74.75 95 GLN A C 1
ATOM 791 O O . GLN A 1 95 ? -0.980 13.119 3.306 1.00 74.75 95 GLN A O 1
ATOM 796 N N . GLU A 1 96 ? -2.752 13.873 4.453 1.00 74.94 96 GLU A N 1
ATOM 797 C CA . GLU A 1 96 ? -2.486 13.048 5.625 1.00 74.94 96 GLU A CA 1
ATOM 798 C C . GLU A 1 96 ? -2.897 11.593 5.396 1.00 74.94 96 GLU A C 1
ATOM 800 O O . GLU A 1 96 ? -3.901 11.279 4.744 1.00 74.94 96 GLU A O 1
ATOM 805 N N . ARG A 1 97 ? -2.099 10.682 5.964 1.00 77.06 97 ARG A N 1
ATOM 806 C CA . ARG A 1 97 ? -2.444 9.261 6.002 1.00 77.06 97 ARG A CA 1
ATOM 807 C C . ARG A 1 97 ? -3.654 9.105 6.913 1.00 77.06 97 ARG A C 1
ATOM 809 O O . ARG A 1 97 ? -3.663 9.615 8.027 1.00 77.06 97 ARG A O 1
ATOM 816 N N . SER A 1 98 ? -4.669 8.401 6.445 1.00 77.31 98 SER A N 1
ATOM 817 C CA . SER A 1 98 ? -5.926 8.252 7.177 1.00 77.31 98 SER A CA 1
ATOM 818 C C . SER A 1 98 ? -6.516 6.870 6.958 1.00 77.31 98 SER A C 1
ATOM 820 O O . SER A 1 98 ? -6.144 6.143 6.033 1.00 77.31 98 SER A O 1
ATOM 822 N N . HIS A 1 99 ? -7.427 6.497 7.845 1.00 77.38 99 HIS A N 1
ATOM 823 C CA . HIS A 1 99 ? -8.221 5.291 7.717 1.00 77.38 99 HIS A CA 1
ATOM 824 C C . HIS A 1 99 ? -9.684 5.631 7.966 1.00 77.38 99 HIS A C 1
ATOM 826 O O . HIS A 1 99 ? -9.992 6.474 8.806 1.00 77.38 99 HIS A O 1
ATOM 832 N N . PHE A 1 100 ? -10.585 4.982 7.240 1.00 78.38 100 PHE A N 1
ATOM 833 C CA . PHE A 1 100 ? -12.012 5.093 7.508 1.00 78.38 100 PHE A CA 1
ATOM 834 C C . PHE A 1 100 ? -12.742 3.800 7.153 1.00 78.38 100 PHE A C 1
ATOM 836 O O . PHE A 1 100 ? -12.288 3.007 6.325 1.00 78.38 100 PHE A O 1
ATOM 843 N N . LEU A 1 101 ? -13.868 3.586 7.830 1.00 73.75 101 LEU A N 1
ATOM 844 C CA . LEU A 1 101 ? -14.785 2.484 7.571 1.00 73.75 101 LEU A CA 1
ATOM 845 C C . LEU A 1 101 ? -15.849 2.961 6.580 1.00 73.75 101 LEU A C 1
ATOM 847 O O . LEU A 1 101 ? -16.564 3.917 6.867 1.00 73.75 101 LEU A O 1
ATOM 851 N N . ALA A 1 102 ? -15.958 2.293 5.436 1.00 71.56 102 ALA A N 1
ATOM 852 C CA . ALA A 1 102 ? -16.997 2.540 4.439 1.00 71.56 102 ALA A CA 1
ATOM 853 C C . ALA A 1 102 ? -17.463 1.205 3.848 1.00 71.56 102 ALA A C 1
ATOM 855 O O . ALA A 1 102 ? -16.633 0.363 3.513 1.00 71.56 102 ALA A O 1
ATOM 856 N N . ASP A 1 103 ? -18.777 0.990 3.754 1.00 68.75 103 ASP A N 1
ATOM 857 C CA . ASP A 1 103 ? -19.392 -0.197 3.134 1.00 68.75 103 ASP A CA 1
ATOM 858 C C . ASP A 1 103 ? -18.846 -1.549 3.636 1.00 68.75 103 ASP A C 1
ATOM 860 O O . ASP A 1 103 ? -18.598 -2.475 2.862 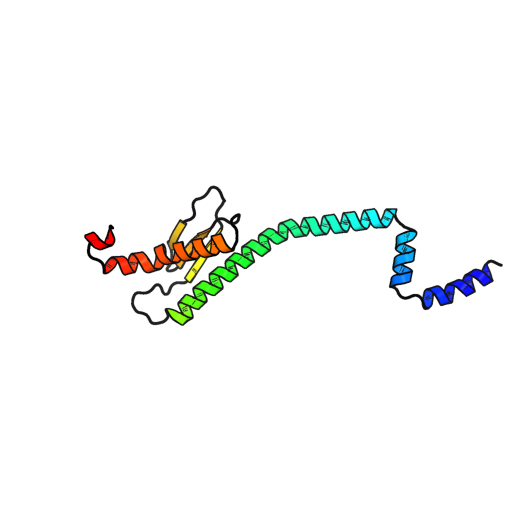1.00 68.75 103 ASP A O 1
ATOM 864 N N . GLY A 1 104 ? -18.586 -1.665 4.945 1.00 68.00 104 GLY A N 1
ATOM 865 C CA . GLY A 1 104 ? -18.012 -2.885 5.530 1.00 68.00 104 GLY A CA 1
ATOM 866 C C . GLY A 1 104 ? -16.557 -3.150 5.115 1.00 68.00 104 GLY A C 1
ATOM 867 O O . GLY A 1 104 ? -16.055 -4.260 5.279 1.00 68.00 104 GLY A O 1
ATOM 868 N N . LYS A 1 105 ? -15.860 -2.144 4.581 1.00 74.25 105 LYS A N 1
ATOM 869 C CA . LYS A 1 105 ? -14.439 -2.180 4.227 1.00 74.25 105 LYS A CA 1
ATOM 870 C C . LYS A 1 105 ? -13.666 -1.151 5.040 1.00 74.25 105 LYS A C 1
ATOM 872 O O . LYS A 1 105 ? -14.193 -0.104 5.411 1.00 74.25 105 LYS A O 1
ATOM 877 N N . ILE A 1 106 ? -12.396 -1.449 5.292 1.00 80.44 106 ILE A N 1
ATOM 878 C CA . ILE A 1 106 ? -11.453 -0.469 5.834 1.00 80.44 106 ILE A CA 1
ATOM 879 C C . ILE A 1 106 ? -10.660 0.083 4.674 1.00 80.44 106 ILE A C 1
ATOM 881 O O . ILE A 1 106 ? -9.968 -0.666 3.987 1.00 80.44 106 ILE A O 1
ATOM 885 N N . ILE A 1 107 ? -10.774 1.389 4.474 1.00 79.88 107 ILE A N 1
ATOM 886 C CA . ILE A 1 107 ? -10.037 2.109 3.451 1.00 79.88 107 ILE A CA 1
ATOM 887 C C . ILE A 1 107 ? -8.820 2.745 4.113 1.00 79.88 107 ILE A C 1
ATOM 889 O O . ILE A 1 107 ? -8.964 3.581 5.003 1.00 79.88 107 ILE A O 1
ATOM 893 N N . LEU A 1 108 ? -7.626 2.344 3.680 1.00 84.19 108 LEU A N 1
ATOM 894 C CA . LEU A 1 108 ? -6.356 2.914 4.123 1.00 84.19 108 LEU A CA 1
ATOM 895 C C . LEU A 1 108 ? -5.795 3.850 3.063 1.00 84.19 108 LEU A C 1
ATOM 897 O O . LEU A 1 108 ? -5.625 3.458 1.907 1.00 84.19 108 LEU A O 1
ATOM 901 N N . ARG A 1 109 ? -5.463 5.069 3.478 1.00 83.94 109 ARG A N 1
ATOM 902 C CA . ARG A 1 109 ? -4.823 6.086 2.648 1.00 83.94 109 ARG A CA 1
ATOM 903 C C . ARG A 1 109 ? -3.336 6.162 2.972 1.00 83.94 109 ARG A C 1
ATOM 905 O O . ARG A 1 109 ? -2.960 6.586 4.064 1.00 83.94 109 ARG A O 1
ATOM 912 N N . LEU A 1 110 ? -2.499 5.745 2.022 1.00 83.75 110 LEU A N 1
ATOM 913 C CA . LEU A 1 110 ? -1.036 5.745 2.144 1.00 83.75 110 LEU A CA 1
ATOM 914 C C . LEU A 1 110 ? -0.386 6.678 1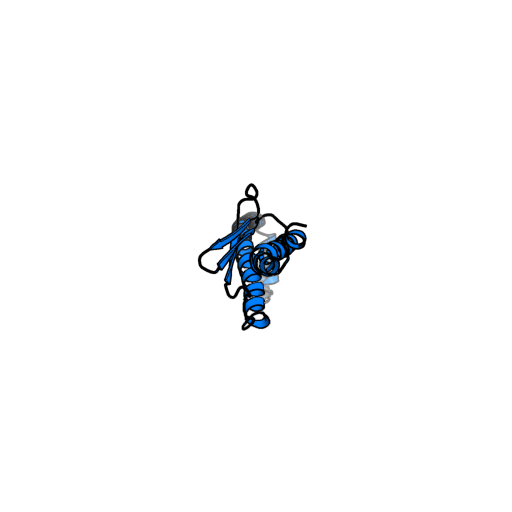.124 1.00 83.75 110 LEU A C 1
ATOM 916 O O . LEU A 1 110 ? -0.922 6.906 0.037 1.00 83.75 110 LEU A O 1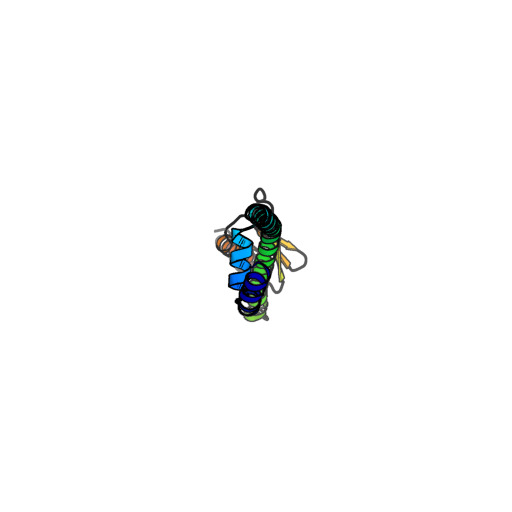
ATOM 920 N N . ARG A 1 111 ? 0.808 7.177 1.455 1.00 82.06 111 ARG A N 1
ATOM 921 C CA . ARG A 1 111 ? 1.588 8.036 0.563 1.00 82.06 111 ARG A CA 1
ATOM 922 C C . ARG A 1 111 ? 2.436 7.181 -0.366 1.00 82.06 111 ARG A C 1
ATOM 924 O O . ARG A 1 111 ? 3.213 6.334 0.059 1.00 82.06 111 ARG A O 1
ATOM 931 N N . SER A 1 112 ? 2.316 7.436 -1.661 1.00 72.06 112 SER A N 1
ATOM 932 C CA . SER A 1 112 ? 3.007 6.635 -2.682 1.00 72.06 112 SER A CA 1
ATOM 933 C C . SER A 1 112 ? 4.525 6.857 -2.762 1.00 72.06 112 SER A C 1
ATOM 935 O O . SER A 1 112 ? 5.217 6.043 -3.370 1.00 72.06 112 SER A O 1
ATOM 937 N N . ASN A 1 113 ? 5.036 7.937 -2.163 1.00 75.94 113 ASN A N 1
ATOM 938 C CA . ASN A 1 113 ? 6.457 8.294 -2.204 1.00 75.94 113 ASN A CA 1
ATOM 939 C C . ASN A 1 113 ? 7.280 7.674 -1.064 1.00 75.94 113 ASN A C 1
ATOM 941 O O . ASN A 1 113 ? 8.506 7.718 -1.125 1.00 75.94 113 ASN A O 1
ATOM 945 N N . ASP A 1 114 ? 6.635 7.107 -0.043 1.00 74.25 114 ASP A N 1
ATOM 946 C CA . ASP A 1 114 ? 7.352 6.508 1.082 1.00 74.25 114 ASP A CA 1
ATOM 947 C C . ASP A 1 114 ? 8.000 5.166 0.686 1.00 74.25 114 ASP A C 1
ATOM 949 O O . ASP A 1 114 ? 7.488 4.464 -0.202 1.00 74.25 114 ASP A O 1
ATOM 953 N N . PRO A 1 115 ? 9.098 4.763 1.359 1.00 77.81 115 PRO A N 1
ATOM 954 C CA . PRO A 1 115 ? 9.631 3.409 1.255 1.00 77.81 115 PRO A CA 1
ATOM 955 C C . PRO A 1 115 ? 8.549 2.353 1.512 1.00 77.81 115 PRO A C 1
ATOM 957 O O . PRO A 1 115 ? 7.635 2.553 2.315 1.00 77.81 115 PRO A O 1
ATOM 960 N N . GLU A 1 116 ? 8.654 1.213 0.833 1.00 71.62 116 GLU A N 1
ATOM 961 C CA . GLU A 1 116 ? 7.646 0.147 0.892 1.00 71.62 116 GLU A CA 1
ATOM 962 C C . GLU A 1 116 ? 7.446 -0.380 2.317 1.00 71.62 116 GLU A C 1
ATOM 964 O O . GLU A 1 116 ? 6.310 -0.458 2.786 1.00 71.62 116 GLU A O 1
ATOM 969 N N . ASP A 1 117 ? 8.541 -0.611 3.042 1.00 75.94 117 ASP A N 1
ATOM 970 C CA . ASP A 1 117 ? 8.509 -1.071 4.432 1.00 75.94 117 ASP A CA 1
ATOM 971 C C . ASP A 1 117 ? 7.809 -0.066 5.353 1.00 75.94 117 ASP A C 1
ATOM 973 O O . ASP A 1 117 ? 7.021 -0.436 6.224 1.00 75.94 117 ASP A O 1
ATOM 977 N N . HIS A 1 118 ? 8.027 1.231 5.122 1.00 81.25 118 HIS A N 1
ATOM 978 C CA . HIS A 1 118 ? 7.384 2.283 5.906 1.00 81.25 118 HIS A CA 1
ATOM 979 C C . HIS A 1 118 ? 5.876 2.288 5.658 1.00 81.25 118 HIS A C 1
ATOM 981 O O . HIS A 1 118 ? 5.094 2.373 6.608 1.00 81.25 118 HIS A O 1
ATOM 987 N N . ASN A 1 119 ? 5.470 2.148 4.395 1.00 79.25 119 ASN A N 1
ATOM 988 C CA . ASN A 1 119 ? 4.069 2.024 4.016 1.00 79.25 119 ASN A CA 1
ATOM 989 C C . ASN A 1 119 ? 3.427 0.764 4.606 1.00 79.25 119 ASN A C 1
ATOM 991 O O . ASN A 1 119 ? 2.299 0.841 5.087 1.00 79.25 119 ASN A O 1
ATOM 995 N N . PHE A 1 120 ? 4.138 -0.364 4.643 1.00 78.12 120 PHE A N 1
ATOM 996 C CA . PHE A 1 120 ? 3.663 -1.597 5.269 1.00 78.12 120 PHE A CA 1
ATOM 997 C C . PHE A 1 120 ? 3.406 -1.418 6.773 1.00 78.12 120 PHE A C 1
ATOM 999 O O . PHE A 1 120 ? 2.329 -1.765 7.270 1.00 78.12 120 PHE A O 1
ATOM 1006 N N . VAL A 1 121 ? 4.367 -0.836 7.499 1.00 81.94 121 VAL A N 1
ATOM 1007 C CA . VAL A 1 121 ? 4.239 -0.565 8.940 1.00 81.94 121 VAL A CA 1
ATOM 1008 C C . VAL A 1 121 ? 3.079 0.395 9.207 1.00 81.94 121 VAL A C 1
ATOM 1010 O O . VAL A 1 121 ? 2.227 0.112 10.050 1.00 81.94 121 VAL A O 1
ATOM 1013 N N . HIS A 1 122 ? 2.982 1.488 8.444 1.00 83.69 122 HIS A N 1
ATOM 1014 C CA . HIS A 1 122 ? 1.896 2.460 8.593 1.00 83.69 122 HIS A CA 1
ATOM 1015 C C . HIS A 1 122 ? 0.531 1.854 8.268 1.00 83.69 122 HIS A C 1
ATOM 1017 O O . HIS A 1 122 ? -0.434 2.104 8.986 1.00 83.69 122 HIS A O 1
ATOM 1023 N N . ALA A 1 123 ? 0.435 1.037 7.220 1.00 82.38 123 ALA A N 1
ATOM 1024 C CA . ALA A 1 123 ? -0.802 0.354 6.870 1.00 82.38 123 ALA A CA 1
ATOM 1025 C C . ALA A 1 123 ? -1.248 -0.600 7.975 1.00 82.38 123 ALA A C 1
ATOM 1027 O O . ALA A 1 123 ? -2.419 -0.609 8.342 1.00 82.38 123 ALA A O 1
ATOM 1028 N N . SER A 1 124 ? -0.310 -1.364 8.537 1.00 80.81 124 SER A N 1
ATOM 1029 C CA . SER A 1 124 ? -0.581 -2.283 9.642 1.00 80.81 124 SER A CA 1
ATOM 1030 C C . SER A 1 124 ? -1.069 -1.525 10.878 1.00 80.81 124 SER A C 1
ATOM 1032 O O . SER A 1 124 ? -2.091 -1.883 11.463 1.00 80.81 124 SER A O 1
ATOM 1034 N N . TYR A 1 125 ? -0.400 -0.425 11.229 1.00 84.88 125 TYR A N 1
ATOM 1035 C CA . TYR A 1 125 ? -0.803 0.453 12.325 1.00 84.88 125 TYR A CA 1
ATOM 1036 C C . TYR A 1 125 ? -2.207 1.043 12.118 1.00 84.88 125 TYR A C 1
ATOM 1038 O O . TYR A 1 125 ? -3.064 0.947 13.000 1.00 84.88 125 TYR A O 1
ATOM 1046 N N . LEU A 1 126 ? -2.480 1.609 10.938 1.00 85.12 126 LEU A N 1
ATOM 1047 C CA . LEU A 1 126 ? -3.782 2.193 10.603 1.00 85.12 126 LEU A CA 1
ATOM 1048 C C . LEU A 1 126 ? -4.892 1.137 10.553 1.00 85.12 126 LEU A C 1
ATOM 1050 O O . LEU A 1 126 ? -6.015 1.384 10.984 1.00 85.12 126 LEU A O 1
ATOM 1054 N N . PHE A 1 127 ? -4.579 -0.065 10.069 1.00 83.00 127 PHE A N 1
ATOM 1055 C CA . PHE A 1 127 ? -5.514 -1.181 10.077 1.00 83.00 127 PHE A CA 1
ATOM 1056 C C . PHE A 1 127 ? -5.883 -1.576 11.506 1.00 83.00 127 PHE A C 1
ATOM 1058 O O . PHE A 1 127 ? -7.064 -1.715 11.808 1.00 83.00 127 PHE A O 1
ATOM 1065 N N . ILE A 1 128 ? -4.909 -1.740 12.402 1.00 81.50 128 ILE A N 1
ATOM 1066 C CA . ILE A 1 128 ? -5.164 -2.136 13.796 1.00 81.50 128 ILE A CA 1
ATOM 1067 C C . ILE A 1 128 ? -5.952 -1.047 14.533 1.00 81.50 128 ILE A C 1
ATOM 1069 O O . ILE A 1 128 ? -6.946 -1.350 15.198 1.00 81.50 128 ILE A O 1
ATOM 1073 N N . THR A 1 129 ? -5.549 0.216 14.381 1.00 84.12 129 THR A N 1
ATOM 1074 C CA . THR A 1 129 ? -6.213 1.359 15.030 1.00 84.12 129 THR A CA 1
ATOM 1075 C C . THR A 1 129 ? -7.625 1.605 14.503 1.00 84.12 129 THR A C 1
ATOM 1077 O O . THR A 1 129 ? -8.486 1.986 15.289 1.00 84.12 129 THR A O 1
ATOM 1080 N N . GLY A 1 130 ? -7.901 1.318 13.227 1.00 78.31 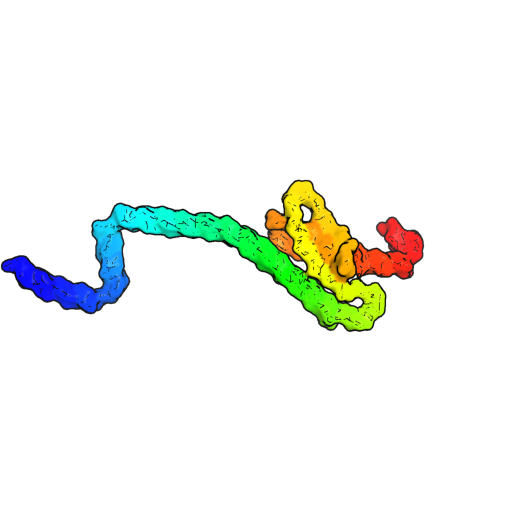130 GLY A N 1
ATOM 1081 C CA . GLY A 1 130 ? -9.237 1.454 12.639 1.00 78.31 130 GLY A CA 1
ATOM 1082 C C . GLY A 1 130 ? -10.148 0.231 12.791 1.00 78.31 130 GLY A C 1
ATOM 1083 O O . GLY A 1 130 ? -11.367 0.374 12.858 1.00 78.31 130 GLY A O 1
ATOM 1084 N N . SER A 1 131 ? -9.588 -0.983 12.839 1.00 76.69 131 SER A N 1
ATOM 1085 C CA . SER A 1 131 ? -10.363 -2.237 12.855 1.00 76.69 131 SER A CA 1
ATOM 1086 C C . SER A 1 131 ? -10.575 -2.802 14.256 1.00 76.69 131 SER A C 1
ATOM 1088 O O . SER A 1 131 ? -11.691 -3.197 14.613 1.00 76.69 131 SER A O 1
ATOM 1090 N N . LEU A 1 132 ? -9.495 -2.882 15.031 1.00 78.69 132 LEU A N 1
ATOM 1091 C CA . LEU A 1 132 ? -9.407 -3.720 16.218 1.00 78.69 132 LEU A CA 1
ATOM 1092 C C . LEU A 1 132 ? -9.528 -2.870 17.475 1.00 78.69 132 LEU A C 1
ATOM 1094 O O . LEU A 1 132 ? -10.347 -3.167 18.343 1.00 78.69 132 LEU A O 1
ATOM 1098 N N . LEU A 1 133 ? -8.767 -1.776 17.540 1.00 81.81 133 LEU A N 1
ATOM 1099 C CA . LEU A 1 133 ? -8.713 -0.909 18.712 1.00 81.81 133 LEU A CA 1
ATOM 1100 C C . LEU A 1 133 ? -10.088 -0.342 19.114 1.00 81.81 133 LEU A C 1
ATOM 1102 O O . LEU A 1 133 ? -10.417 -0.431 20.296 1.00 81.81 133 LEU A O 1
ATOM 1106 N N . PRO A 1 134 ? -10.951 0.147 18.197 1.00 79.75 134 PRO A N 1
ATOM 1107 C CA . PRO A 1 134 ? -12.253 0.698 18.571 1.00 79.75 134 PRO A CA 1
ATOM 1108 C C . PRO A 1 134 ? -13.189 -0.366 19.143 1.00 79.75 134 PRO A C 1
ATOM 1110 O O . PRO A 1 134 ? -14.080 -0.046 19.922 1.00 79.75 134 PRO A O 1
ATOM 1113 N N . ARG A 1 135 ? -12.998 -1.636 18.764 1.00 77.44 135 ARG A N 1
ATOM 1114 C CA . ARG A 1 135 ? -13.775 -2.762 19.289 1.00 77.44 135 ARG A CA 1
ATOM 1115 C C . ARG A 1 135 ? -13.240 -3.236 20.632 1.00 77.44 135 ARG A C 1
ATOM 1117 O O . ARG A 1 135 ? -14.033 -3.436 21.542 1.00 77.44 135 ARG A O 1
ATOM 1124 N N . ALA A 1 136 ? -11.920 -3.341 20.779 1.00 81.50 136 ALA A N 1
ATOM 1125 C CA . ALA A 1 136 ? -11.283 -3.667 22.052 1.00 81.50 136 ALA A CA 1
ATOM 1126 C C . ALA A 1 136 ? -11.616 -2.617 23.127 1.00 81.50 136 ALA A C 1
ATOM 1128 O O . ALA A 1 136 ? -12.028 -2.966 24.230 1.00 81.50 136 ALA A O 1
ATOM 1129 N N . LYS A 1 137 ? -11.561 -1.328 22.765 1.00 83.50 137 LYS A N 1
ATOM 1130 C CA . LYS A 1 137 ? -11.903 -0.198 23.642 1.00 83.50 137 LYS A CA 1
ATOM 1131 C C . LYS A 1 137 ? -13.347 -0.216 24.162 1.00 83.50 137 LYS A C 1
ATOM 1133 O O . LYS A 1 137 ? -13.609 0.427 25.173 1.00 83.50 137 LYS A O 1
ATOM 1138 N N . ARG A 1 138 ? -14.282 -0.947 23.533 1.00 81.88 138 ARG A N 1
ATOM 1139 C CA . ARG A 1 138 ? -15.663 -1.104 24.046 1.00 81.88 138 ARG A CA 1
ATOM 1140 C C . ARG A 1 138 ? -15.740 -1.943 25.318 1.00 81.88 138 ARG A C 1
ATOM 1142 O O . ARG A 1 138 ? -16.716 -1.819 26.045 1.00 81.88 138 ARG A O 1
ATOM 1149 N N . TYR A 1 139 ? -14.738 -2.779 25.571 1.00 84.50 139 TYR A N 1
ATOM 1150 C CA . TYR A 1 139 ? -14.690 -3.661 26.736 1.00 84.50 139 TYR A CA 1
ATOM 1151 C C . TYR A 1 139 ? -13.834 -3.097 27.880 1.00 84.50 139 TYR A C 1
ATOM 1153 O O . TYR A 1 139 ? -13.717 -3.734 28.922 1.00 84.50 139 TYR A O 1
ATOM 1161 N N . LEU A 1 140 ? -13.233 -1.916 27.697 1.00 85.75 140 LEU A N 1
ATOM 1162 C CA . LEU A 1 140 ? -12.437 -1.239 28.720 1.00 85.75 140 LEU A CA 1
ATOM 1163 C C . LEU A 1 140 ? -13.297 -0.246 29.507 1.00 85.75 140 LEU A C 1
ATOM 1165 O O . LEU A 1 140 ? -14.203 0.384 28.958 1.00 85.75 140 LEU A O 1
ATOM 1169 N N . SER A 1 141 ? -12.980 -0.073 30.791 1.00 87.12 141 SER A N 1
ATOM 1170 C CA . SER A 1 141 ? -13.571 0.997 31.601 1.00 87.12 141 SER A CA 1
ATOM 1171 C C . SER A 1 141 ? -13.146 2.380 31.080 1.00 87.12 141 SER A C 1
ATOM 1173 O O . SER A 1 141 ? -12.087 2.513 30.465 1.00 87.12 141 SER A O 1
ATOM 1175 N N . VAL A 1 142 ? -13.952 3.423 31.329 1.00 84.50 142 VAL A N 1
ATOM 1176 C CA . VAL A 1 142 ? -13.680 4.801 30.859 1.00 84.50 142 VAL A CA 1
ATOM 1177 C C . VAL A 1 142 ? -12.251 5.268 31.199 1.00 84.50 142 VAL A C 1
ATOM 1179 O O . VAL A 1 142 ? -11.561 5.700 30.278 1.00 84.50 142 VAL A O 1
ATOM 1182 N N . PRO A 1 143 ? -11.733 5.080 32.434 1.00 86.12 143 PRO A N 1
ATOM 1183 C CA . PRO A 1 143 ? -10.365 5.486 32.762 1.00 86.12 143 PRO A CA 1
ATOM 1184 C C . PRO A 1 143 ? -9.287 4.733 31.967 1.00 86.12 143 PRO A C 1
ATOM 1186 O O . PRO A 1 143 ? -8.257 5.301 31.636 1.00 86.12 143 PRO A O 1
ATOM 1189 N N . GLN A 1 144 ? -9.511 3.454 31.648 1.00 81.75 144 GLN A N 1
ATOM 1190 C CA . GLN A 1 144 ? -8.555 2.618 30.907 1.00 81.75 144 GLN A CA 1
ATOM 1191 C C . GLN A 1 144 ? -8.606 2.850 29.395 1.00 81.75 144 GLN A C 1
ATOM 1193 O O . GLN A 1 144 ? -7.656 2.542 28.682 1.00 81.75 144 GLN A O 1
ATOM 1198 N N . ARG A 1 145 ? -9.741 3.329 28.885 1.00 78.81 145 ARG A N 1
ATOM 1199 C CA . ARG A 1 145 ? -9.962 3.573 27.459 1.00 78.81 145 ARG A CA 1
ATOM 1200 C C . ARG A 1 145 ? -9.327 4.881 26.984 1.00 78.81 145 ARG A C 1
ATOM 1202 O O . ARG A 1 145 ? -8.933 4.960 25.812 1.00 78.81 145 ARG A O 1
ATOM 1209 N N . ASP A 1 146 ? -9.297 5.869 27.873 1.00 79.44 146 ASP A N 1
ATOM 1210 C CA . ASP A 1 146 ? -8.929 7.255 27.581 1.00 79.44 146 ASP A CA 1
ATOM 1211 C C . ASP A 1 146 ? -7.480 7.588 28.015 1.00 79.44 146 ASP A C 1
ATOM 1213 O O . ASP A 1 146 ? -7.002 8.684 27.730 1.00 79.44 146 ASP A O 1
ATOM 1217 N N . ALA A 1 147 ? -6.789 6.634 28.658 1.00 71.00 147 ALA A N 1
ATOM 1218 C CA . ALA A 1 147 ? -5.339 6.638 28.886 1.00 71.00 147 ALA A CA 1
ATOM 1219 C C . ALA A 1 147 ? -4.556 6.346 27.592 1.00 71.00 147 ALA A C 1
ATOM 1221 O O . ALA A 1 147 ? -3.445 6.905 27.457 1.00 71.00 147 ALA A O 1
#

Secondary structure (DSSP, 8-state):
-HHHHHHHHHHHHHHS-HHHHHHHHHHH-HHHHHHHHHHHHHHHHHHHHHHHHHHHHHHHHHHHHHHHHHIIIIITT-TTS--SEEEEEEE-TTSPPEEEEETTEEEEEEETTS-HHHHHHHHHHHHHHHHTHHHHGGGS-HHHH--

Foldseek 3Di:
DVVVVVVVVVVVVVPDDVVVVVVVVCVVCVVVVVVVVVVVVVVVVVVVVVVLVVVLVVLQCVLQVVVLVCCVPPVPPPPQFQNAGEHEDEDDPPDDWAWDDDPSYIYTYDHSPDDSVVRSVVSVVRCCVHTPLVSVLVPDDPVVSVD

Radius of gyration: 30.04 Å; chains: 1; bounding box: 62×36×92 Å